Protein AF-A0A0M2H2B3-F1 (afdb_monomer_lite)

Structure (mmCIF, N/CA/C/O backbone):
data_AF-A0A0M2H2B3-F1
#
_entry.id   AF-A0A0M2H2B3-F1
#
loop_
_atom_site.group_PDB
_atom_site.id
_atom_site.type_symbol
_atom_site.label_atom_id
_atom_site.label_alt_id
_atom_site.label_comp_id
_atom_site.label_asym_id
_atom_site.label_entity_id
_atom_site.label_seq_id
_atom_site.pdbx_PDB_ins_code
_atom_site.Cartn_x
_atom_site.Cartn_y
_atom_site.Cartn_z
_atom_site.occupancy
_atom_site.B_iso_or_equiv
_atom_site.auth_seq_id
_atom_site.auth_comp_id
_atom_site.auth_asym_id
_atom_site.auth_atom_id
_atom_site.pdbx_PDB_model_num
ATOM 1 N N . MET A 1 1 ? 14.540 -9.361 -18.114 1.00 65.31 1 MET A N 1
ATOM 2 C CA . MET A 1 1 ? 13.811 -8.348 -17.324 1.00 65.31 1 MET A CA 1
ATOM 3 C C . MET A 1 1 ? 14.633 -7.074 -17.329 1.00 65.31 1 MET A C 1
ATOM 5 O O . MET A 1 1 ? 15.833 -7.154 -17.102 1.00 65.31 1 MET A O 1
ATOM 9 N N . THR A 1 2 ? 14.033 -5.933 -17.662 1.00 79.56 2 THR A N 1
ATOM 10 C CA . THR A 1 2 ? 14.726 -4.636 -17.601 1.00 79.56 2 THR A CA 1
ATOM 11 C C . THR A 1 2 ? 14.592 -4.088 -16.187 1.00 79.56 2 THR A C 1
ATOM 13 O O . THR A 1 2 ? 13.482 -4.021 -15.666 1.00 79.56 2 THR A O 1
ATOM 16 N N . ARG A 1 3 ? 15.711 -3.711 -15.559 1.00 89.06 3 ARG A N 1
ATOM 17 C CA . ARG A 1 3 ? 15.700 -3.070 -14.239 1.00 89.06 3 ARG A CA 1
ATOM 18 C C . ARG A 1 3 ? 15.001 -1.714 -14.332 1.00 89.06 3 ARG A C 1
ATOM 20 O O . ARG A 1 3 ? 15.336 -0.916 -15.205 1.00 89.06 3 ARG A O 1
ATOM 27 N N . MET A 1 4 ? 14.082 -1.449 -13.409 1.00 91.25 4 MET A N 1
ATOM 28 C CA . MET A 1 4 ? 13.424 -0.150 -13.294 1.00 91.25 4 MET A CA 1
ATOM 29 C C . MET A 1 4 ? 14.446 0.945 -12.916 1.00 91.25 4 MET A C 1
ATOM 31 O O . MET A 1 4 ? 15.191 0.762 -11.944 1.00 91.25 4 MET A O 1
ATOM 35 N N . PRO A 1 5 ? 14.515 2.067 -13.656 1.00 94.94 5 PRO A N 1
ATOM 36 C CA . PRO A 1 5 ? 15.291 3.241 -13.259 1.00 94.94 5 PRO A CA 1
ATOM 37 C C . PRO A 1 5 ? 14.837 3.792 -11.900 1.00 94.94 5 PRO A C 1
ATOM 39 O O . PRO A 1 5 ? 13.664 3.705 -11.551 1.00 94.94 5 PRO A O 1
ATOM 42 N N . LEU A 1 6 ? 15.747 4.409 -11.138 1.00 94.19 6 LEU A N 1
ATOM 43 C CA . LEU A 1 6 ? 15.421 4.932 -9.801 1.00 94.19 6 LEU A CA 1
ATOM 44 C C . LEU A 1 6 ? 14.254 5.942 -9.778 1.00 94.19 6 LEU A C 1
ATOM 46 O O . LEU A 1 6 ? 13.418 5.806 -8.889 1.00 94.19 6 LEU A O 1
ATOM 50 N N . PRO A 1 7 ? 14.134 6.903 -10.718 1.00 96.69 7 PRO A N 1
ATOM 51 C CA . PRO A 1 7 ? 12.993 7.825 -10.724 1.00 96.69 7 PRO A CA 1
ATOM 52 C C . PRO A 1 7 ? 11.647 7.116 -10.924 1.00 96.69 7 PRO A C 1
ATOM 54 O O . PRO A 1 7 ? 10.655 7.474 -10.290 1.00 96.69 7 PRO A O 1
ATOM 57 N N . ASP A 1 8 ? 11.626 6.077 -11.759 1.00 96.25 8 ASP A N 1
ATOM 58 C CA . ASP A 1 8 ? 10.425 5.277 -12.004 1.00 96.25 8 ASP A CA 1
ATOM 59 C C . ASP A 1 8 ? 10.087 4.425 -10.772 1.00 96.25 8 ASP A C 1
ATOM 61 O O . ASP A 1 8 ? 8.921 4.311 -10.397 1.00 96.25 8 ASP A O 1
ATOM 65 N N . ALA A 1 9 ? 11.107 3.898 -10.084 1.00 95.25 9 ALA A N 1
ATOM 66 C CA . ALA A 1 9 ? 10.936 3.181 -8.822 1.00 95.25 9 ALA A CA 1
ATOM 67 C C . ALA A 1 9 ? 10.390 4.093 -7.718 1.00 95.25 9 ALA A C 1
ATOM 69 O O . ALA A 1 9 ? 9.499 3.691 -6.975 1.00 95.25 9 ALA A O 1
ATOM 70 N N . GLU A 1 10 ? 10.868 5.334 -7.625 1.00 98.00 10 GLU A N 1
ATOM 71 C CA . GLU A 1 10 ? 10.325 6.318 -6.688 1.00 98.00 10 GLU A CA 1
ATOM 72 C C . GLU A 1 10 ? 8.852 6.626 -6.990 1.00 98.00 10 GLU A C 1
ATOM 74 O O . GLU A 1 10 ? 8.027 6.667 -6.074 1.00 98.00 10 GLU A O 1
ATOM 79 N N . ALA A 1 11 ? 8.503 6.807 -8.268 1.00 98.12 11 ALA A N 1
ATOM 80 C CA . ALA A 1 11 ? 7.125 7.049 -8.684 1.00 98.12 11 ALA A CA 1
ATOM 81 C C . ALA A 1 11 ? 6.209 5.867 -8.327 1.00 98.12 11 ALA A C 1
ATOM 83 O O . ALA A 1 11 ? 5.137 6.079 -7.756 1.00 98.12 11 ALA A O 1
ATOM 84 N N . LEU A 1 12 ? 6.662 4.636 -8.589 1.00 97.19 12 LEU A N 1
ATOM 85 C CA . LEU A 1 12 ? 5.959 3.412 -8.209 1.00 97.19 12 LEU A CA 1
ATOM 86 C C . LEU A 1 12 ? 5.749 3.331 -6.692 1.00 97.19 12 LEU A C 1
ATOM 88 O O . LEU A 1 12 ? 4.632 3.100 -6.236 1.00 97.19 12 LEU A O 1
ATOM 92 N N . LEU A 1 13 ? 6.805 3.543 -5.903 1.00 97.94 13 LEU A N 1
ATOM 93 C CA . LEU A 1 13 ? 6.728 3.467 -4.443 1.00 97.94 13 LEU A CA 1
ATOM 94 C C . LEU A 1 13 ? 5.780 4.524 -3.870 1.00 97.94 13 LEU A C 1
ATOM 96 O O . LEU A 1 13 ? 5.018 4.227 -2.954 1.00 97.94 13 LEU A O 1
ATOM 100 N N . ARG A 1 14 ? 5.780 5.744 -4.416 1.00 98.62 14 ARG A N 1
ATOM 101 C CA . ARG A 1 14 ? 4.886 6.820 -3.967 1.00 98.62 14 ARG A CA 1
ATOM 102 C C . ARG A 1 14 ? 3.417 6.513 -4.250 1.00 98.62 14 ARG A C 1
ATOM 104 O O . ARG A 1 14 ? 2.567 6.747 -3.389 1.00 98.62 14 ARG A O 1
ATOM 111 N N . ASP A 1 15 ? 3.120 5.996 -5.438 1.00 98.38 15 ASP A N 1
ATOM 112 C CA . ASP A 1 15 ? 1.774 5.543 -5.791 1.00 98.38 15 ASP A CA 1
ATOM 113 C C . ASP A 1 15 ? 1.321 4.406 -4.863 1.00 98.38 15 ASP A C 1
ATOM 115 O O . ASP A 1 15 ? 0.246 4.469 -4.264 1.00 98.38 15 ASP A O 1
ATOM 119 N N . LEU A 1 16 ? 2.188 3.415 -4.657 1.00 98.38 16 LEU A N 1
ATOM 120 C CA . LEU A 1 16 ? 1.918 2.272 -3.798 1.00 98.38 16 LEU A CA 1
ATOM 121 C C . LEU A 1 16 ? 1.655 2.689 -2.343 1.00 98.38 16 LEU A C 1
ATOM 123 O O . LEU A 1 16 ? 0.684 2.233 -1.741 1.00 98.38 16 LEU A O 1
ATOM 127 N N . LEU A 1 17 ? 2.460 3.602 -1.793 1.00 98.62 17 LEU A N 1
ATOM 128 C CA . LEU A 1 17 ? 2.255 4.162 -0.453 1.00 98.62 17 LEU A CA 1
ATOM 129 C C . LEU A 1 17 ? 0.923 4.913 -0.348 1.00 98.62 17 LEU A C 1
ATOM 131 O O . LEU A 1 17 ? 0.206 4.755 0.636 1.00 98.62 17 LEU A O 1
ATOM 135 N N . THR A 1 18 ? 0.555 5.679 -1.377 1.00 98.75 18 THR A N 1
ATOM 136 C CA . THR A 1 18 ? -0.710 6.431 -1.409 1.00 98.75 18 THR A CA 1
ATOM 137 C C . THR A 1 18 ? -1.917 5.490 -1.434 1.00 98.75 18 THR A C 1
ATOM 139 O O . THR A 1 18 ? -2.856 5.661 -0.654 1.00 98.75 18 THR A O 1
ATOM 142 N N . ARG A 1 19 ? -1.880 4.456 -2.287 1.00 98.44 19 ARG A N 1
ATOM 143 C CA . ARG A 1 19 ? -2.915 3.411 -2.350 1.00 98.44 19 ARG A CA 1
ATOM 144 C C . ARG A 1 19 ? -3.033 2.654 -1.026 1.00 98.44 19 ARG A C 1
ATOM 146 O O . ARG A 1 19 ? -4.148 2.423 -0.560 1.00 98.44 19 ARG A O 1
ATOM 153 N N . THR A 1 20 ? -1.898 2.314 -0.418 1.00 98.69 20 THR A N 1
ATOM 154 C CA . THR A 1 20 ? -1.836 1.591 0.861 1.00 98.69 20 THR A CA 1
ATOM 155 C C . THR A 1 20 ? -2.420 2.424 1.992 1.00 98.69 20 THR A C 1
ATOM 157 O O . THR A 1 20 ? 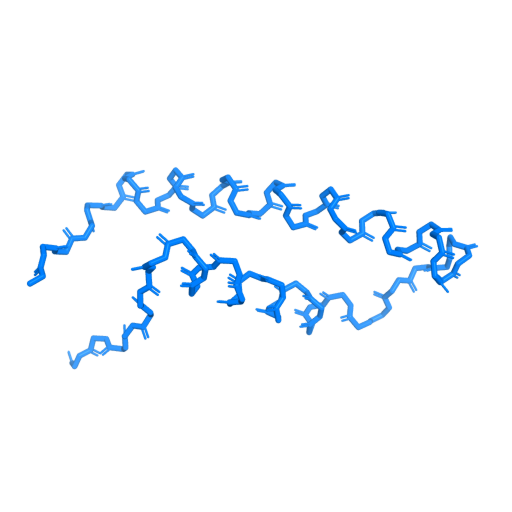-3.292 1.934 2.698 1.00 98.69 20 THR A O 1
ATOM 160 N N . ALA A 1 21 ? -2.040 3.700 2.112 1.00 98.44 21 ALA A N 1
ATOM 161 C CA . ALA A 1 21 ? -2.581 4.593 3.135 1.00 98.44 21 ALA A CA 1
ATOM 162 C C . ALA A 1 21 ? -4.099 4.782 3.001 1.00 98.44 21 ALA A C 1
ATOM 164 O O . ALA A 1 21 ? -4.825 4.728 3.991 1.00 98.44 21 ALA A O 1
ATOM 165 N N . ALA A 1 22 ? -4.604 4.935 1.773 1.00 98.62 22 ALA A N 1
ATOM 166 C CA . ALA A 1 22 ? -6.041 5.034 1.532 1.00 98.62 22 ALA A CA 1
ATOM 167 C C . ALA A 1 22 ? -6.793 3.739 1.887 1.00 98.62 22 ALA A C 1
ATOM 169 O O . ALA A 1 22 ? -7.935 3.795 2.342 1.00 98.62 22 ALA A O 1
ATOM 170 N N . ALA A 1 23 ? -6.189 2.574 1.645 1.00 98.50 23 ALA A N 1
ATOM 171 C CA . ALA A 1 23 ? -6.780 1.286 1.988 1.00 98.50 23 ALA A CA 1
ATOM 172 C C . ALA A 1 23 ? -6.722 1.007 3.499 1.00 98.50 23 ALA A C 1
ATOM 174 O O . ALA A 1 23 ? -7.721 0.567 4.064 1.00 98.50 23 ALA A O 1
ATOM 175 N N . HIS A 1 24 ? -5.606 1.333 4.151 1.00 98.50 24 HIS A N 1
ATOM 176 C CA . HIS A 1 24 ? -5.440 1.195 5.596 1.00 98.50 24 HIS A CA 1
ATOM 177 C C . HIS A 1 24 ? -6.382 2.122 6.361 1.00 98.50 24 HIS A C 1
ATOM 179 O O . HIS A 1 24 ? -7.049 1.669 7.277 1.00 98.50 24 HIS A O 1
ATOM 185 N N . GLY A 1 25 ? -6.558 3.372 5.918 1.00 97.88 25 GLY A N 1
ATOM 186 C CA . GLY A 1 25 ? -7.517 4.288 6.544 1.00 97.88 25 GLY A CA 1
ATOM 187 C C . GLY A 1 25 ? -8.965 3.777 6.510 1.00 97.88 25 GLY A C 1
ATOM 188 O O . GLY A 1 25 ? -9.720 4.010 7.452 1.00 97.88 25 GLY A O 1
ATOM 189 N N . ARG A 1 26 ? -9.354 3.031 5.463 1.00 98.38 26 ARG A N 1
ATOM 190 C CA . ARG A 1 26 ? -10.649 2.328 5.445 1.00 98.38 26 ARG A CA 1
ATOM 191 C C . ARG A 1 26 ? -10.664 1.160 6.421 1.00 98.38 26 ARG A C 1
ATOM 193 O O . ARG A 1 26 ? -11.600 1.066 7.195 1.00 98.38 26 ARG A O 1
ATOM 200 N N . PHE A 1 27 ? -9.630 0.320 6.424 1.00 97.62 27 PHE A N 1
ATOM 201 C CA . PHE A 1 27 ? -9.509 -0.790 7.374 1.00 97.62 27 PHE A CA 1
ATOM 202 C C . PHE A 1 27 ? -9.578 -0.312 8.834 1.00 97.62 27 PHE A C 1
ATOM 204 O O . PHE A 1 27 ? -10.354 -0.843 9.620 1.00 97.62 27 PHE A O 1
A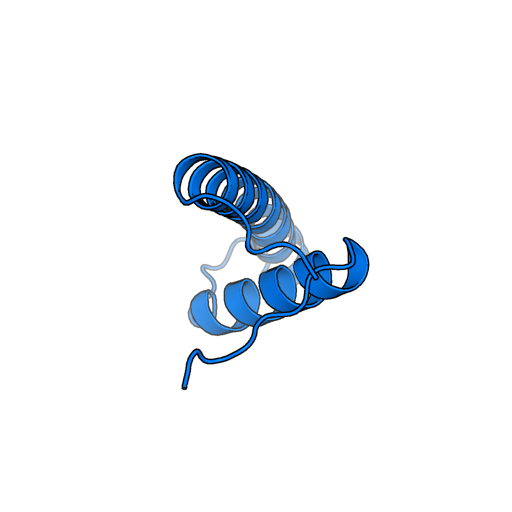TOM 211 N N . GLU A 1 28 ? -8.846 0.742 9.187 1.00 97.88 28 GLU A N 1
ATOM 212 C CA . GLU A 1 28 ? -8.862 1.316 10.532 1.00 97.88 28 GLU A CA 1
ATOM 213 C C . GLU A 1 28 ? -10.259 1.840 10.898 1.00 97.88 28 GLU A C 1
ATOM 215 O O 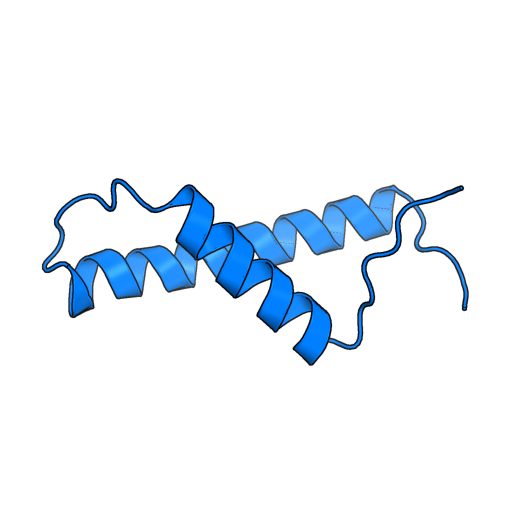. GLU A 1 28 ? -10.786 1.540 11.969 1.00 97.88 28 GLU A O 1
ATOM 220 N N . SER A 1 29 ? -10.912 2.565 9.986 1.00 97.88 29 SER A N 1
ATOM 221 C CA . SER A 1 29 ? -12.256 3.101 10.218 1.00 97.88 29 SER A CA 1
ATOM 222 C C . SER A 1 29 ? -13.345 2.024 10.282 1.00 97.88 29 SER A C 1
ATOM 224 O O . SER A 1 29 ? -14.262 2.143 11.093 1.00 97.88 29 SER A O 1
ATOM 226 N N . GLU A 1 30 ? -13.302 1.034 9.393 1.00 97.56 30 GLU A N 1
ATOM 227 C CA . GLU A 1 30 ? -14.388 0.072 9.159 1.00 97.56 30 GLU A CA 1
ATOM 228 C C . GLU A 1 30 ? -14.223 -1.191 10.012 1.00 97.56 30 GLU A C 1
ATOM 230 O O . GLU A 1 30 ? -15.199 -1.667 10.589 1.00 97.56 30 GLU A O 1
ATOM 235 N N . GLU A 1 31 ? -12.995 -1.695 10.151 1.00 97.00 31 GLU A N 1
ATOM 236 C CA . GLU A 1 31 ? -12.700 -2.969 10.820 1.00 97.00 31 GLU A CA 1
ATOM 237 C C . GLU A 1 31 ? -12.188 -2.774 12.253 1.00 97.00 31 GLU A C 1
ATOM 239 O O . GLU A 1 31 ? -12.517 -3.564 13.138 1.00 97.00 31 GLU A O 1
ATOM 244 N N . LEU A 1 32 ? -11.416 -1.710 12.513 1.00 96.88 32 LEU A N 1
ATOM 245 C CA . LEU A 1 32 ? -10.925 -1.387 13.864 1.00 96.88 32 LEU A CA 1
ATOM 246 C C . LEU A 1 32 ? -11.809 -0.369 14.599 1.00 96.88 32 LEU A C 1
ATO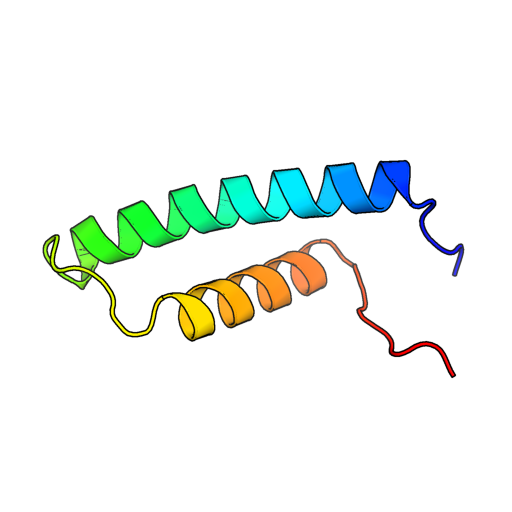M 248 O O . LEU A 1 32 ? -11.522 0.001 15.738 1.00 96.88 32 LEU A O 1
ATOM 252 N N . GLY A 1 33 ? -12.892 0.096 13.969 1.00 96.62 33 GLY A N 1
ATOM 253 C CA . GLY A 1 33 ? -13.816 1.066 14.560 1.00 96.62 33 GLY A CA 1
ATOM 254 C C . GLY A 1 33 ? -13.177 2.431 14.842 1.00 96.62 33 GLY A C 1
ATOM 255 O O . GLY A 1 33 ? -13.561 3.103 15.799 1.00 96.62 33 GLY A O 1
ATOM 256 N N . GLY A 1 34 ? -12.182 2.826 14.045 1.00 95.12 34 GLY A N 1
ATOM 257 C CA . GLY A 1 34 ? -11.419 4.065 14.204 1.00 95.12 34 GLY A CA 1
ATOM 258 C C . GLY A 1 34 ? -10.358 4.020 15.307 1.00 95.12 34 GLY A C 1
ATOM 259 O O . GLY A 1 34 ? -9.825 5.067 15.675 1.00 95.12 34 GLY A O 1
ATOM 260 N N . VAL A 1 35 ? -10.066 2.842 15.867 1.00 97.12 35 VAL A N 1
ATOM 261 C CA . VAL A 1 35 ? -8.942 2.648 16.791 1.00 97.12 35 VAL A CA 1
ATOM 262 C C . VAL A 1 35 ? -7.655 2.541 15.987 1.00 97.12 35 VAL A C 1
ATOM 264 O O . VAL A 1 35 ? -7.594 1.757 15.048 1.00 97.12 35 VAL A O 1
ATOM 267 N N . TYR A 1 36 ? -6.634 3.294 16.401 1.00 95.88 36 TYR A N 1
ATOM 268 C CA . TYR A 1 36 ? -5.312 3.262 15.783 1.00 95.88 36 TYR A CA 1
ATOM 269 C C . TYR A 1 36 ? -4.755 1.837 15.691 1.00 95.88 36 TYR A C 1
ATOM 271 O O . TYR A 1 36 ? -4.724 1.104 16.685 1.00 95.88 36 TYR A O 1
ATOM 279 N N . ASP A 1 37 ? -4.287 1.473 14.503 1.00 97.88 37 ASP A N 1
ATOM 280 C CA . ASP A 1 37 ? -3.669 0.178 14.257 1.00 97.88 37 ASP A CA 1
ATOM 281 C C . ASP A 1 37 ? -2.204 0.146 14.724 1.00 97.88 37 ASP A C 1
ATOM 283 O O . ASP A 1 37 ? -1.300 0.629 14.044 1.00 97.88 37 ASP A O 1
ATOM 287 N N . GLU A 1 38 ? -1.934 -0.482 15.868 1.00 98.25 38 GLU A N 1
ATOM 288 C CA . GLU A 1 38 ? -0.559 -0.711 16.346 1.00 98.25 38 GLU A CA 1
ATOM 289 C C . GLU A 1 38 ? 0.246 -1.653 15.427 1.00 98.25 38 GLU A C 1
ATOM 291 O O . GLU A 1 38 ? 1.476 -1.633 15.453 1.00 98.25 38 GLU A O 1
ATOM 296 N N . ALA A 1 39 ? -0.430 -2.456 14.596 1.00 97.31 39 ALA A N 1
ATOM 297 C CA . ALA A 1 39 ? 0.169 -3.368 13.620 1.00 97.31 39 ALA A CA 1
ATOM 298 C C . ALA A 1 39 ? 0.180 -2.784 12.192 1.00 97.31 39 ALA A C 1
ATOM 300 O O . ALA A 1 39 ? 0.297 -3.520 11.202 1.00 97.31 39 ALA A O 1
ATOM 301 N N . TRP A 1 40 ? 0.081 -1.453 12.064 1.00 97.44 40 TRP A N 1
ATOM 302 C CA . TRP A 1 40 ? 0.117 -0.780 10.767 1.00 97.44 40 TRP A CA 1
ATOM 303 C C . TRP A 1 40 ? 1.342 -1.152 9.905 1.00 97.44 40 TRP A C 1
ATOM 305 O O . TRP A 1 40 ? 1.158 -1.282 8.691 1.00 97.44 40 TRP A O 1
ATOM 315 N N . PRO A 1 41 ? 2.575 -1.369 10.430 1.00 98.31 41 PRO A N 1
ATOM 316 C CA . PRO A 1 41 ? 3.712 -1.699 9.571 1.00 98.31 41 PRO A CA 1
ATOM 317 C C . PRO A 1 41 ? 3.532 -3.045 8.865 1.00 98.31 41 PRO A C 1
ATOM 319 O O . PRO A 1 41 ? 3.792 -3.157 7.664 1.00 98.31 41 PRO A O 1
ATOM 322 N N . GLU A 1 42 ? 3.058 -4.061 9.589 1.00 98.50 42 GLU A N 1
ATOM 323 C CA . GLU A 1 42 ? 2.769 -5.389 9.053 1.00 98.50 42 GLU A CA 1
ATOM 324 C C . GLU A 1 42 ? 1.651 -5.328 8.011 1.00 98.50 42 GLU A C 1
ATOM 326 O O . GLU A 1 42 ? 1.768 -5.934 6.939 1.00 98.50 42 GLU A O 1
ATOM 331 N N . TRP A 1 43 ? 0.596 -4.557 8.291 1.00 98.38 43 TRP A N 1
ATOM 332 C CA . TRP A 1 43 ? -0.517 -4.367 7.365 1.00 98.38 43 TRP A CA 1
ATOM 333 C C . TRP A 1 43 ? -0.058 -3.712 6.058 1.00 98.38 43 TRP A C 1
ATOM 335 O O . TRP A 1 43 ? -0.354 -4.213 4.969 1.00 98.38 43 TRP A O 1
ATOM 345 N N . TYR A 1 44 ? 0.726 -2.632 6.152 1.00 98.50 44 TYR A N 1
ATOM 346 C CA . TYR A 1 44 ? 1.289 -1.944 4.989 1.00 98.50 44 TYR A CA 1
ATOM 347 C C . TYR A 1 44 ? 2.166 -2.885 4.169 1.00 98.50 44 TYR A C 1
ATOM 349 O O . TYR A 1 44 ? 1.992 -2.979 2.955 1.00 98.50 44 TYR A O 1
ATOM 357 N N . ALA A 1 45 ? 3.078 -3.616 4.814 1.00 98.31 45 ALA A N 1
ATOM 358 C CA . ALA A 1 45 ? 3.971 -4.538 4.122 1.00 98.31 45 ALA A CA 1
ATOM 359 C C . ALA A 1 45 ? 3.195 -5.620 3.353 1.00 98.31 45 ALA A C 1
ATOM 361 O O . ALA A 1 45 ? 3.494 -5.872 2.183 1.00 98.31 45 ALA A O 1
ATOM 362 N N . ALA A 1 46 ? 2.174 -6.219 3.974 1.00 98.19 46 ALA A N 1
ATOM 363 C CA . ALA A 1 46 ? 1.339 -7.233 3.338 1.00 98.19 46 ALA A CA 1
ATOM 364 C C . ALA A 1 46 ? 0.558 -6.670 2.141 1.00 98.19 46 ALA A C 1
ATOM 366 O O . ALA A 1 46 ? 0.582 -7.256 1.054 1.00 98.19 46 ALA A O 1
ATOM 367 N N . PHE A 1 47 ? -0.085 -5.510 2.309 1.00 98.25 47 PHE A N 1
ATOM 368 C CA . PHE A 1 47 ? -0.841 -4.865 1.238 1.00 98.25 47 PHE A CA 1
ATOM 369 C C . PHE A 1 47 ? 0.065 -4.479 0.063 1.00 98.25 47 PHE A C 1
ATOM 371 O O . PHE A 1 47 ? -0.241 -4.787 -1.089 1.00 98.25 47 PHE A O 1
ATOM 378 N N . MET A 1 48 ? 1.206 -3.847 0.345 1.00 98.38 48 MET A N 1
ATOM 379 C CA . MET A 1 48 ? 2.164 -3.412 -0.672 1.00 98.38 48 MET A CA 1
ATOM 380 C C . MET A 1 48 ? 2.759 -4.599 -1.437 1.00 98.38 48 MET A C 1
ATOM 382 O O . MET A 1 48 ? 2.838 -4.550 -2.664 1.00 98.38 48 MET A O 1
ATOM 386 N N . ALA A 1 49 ? 3.138 -5.677 -0.741 1.00 97.62 49 ALA A N 1
ATOM 387 C CA . ALA A 1 49 ? 3.659 -6.888 -1.374 1.00 97.62 49 ALA A CA 1
ATOM 388 C C . ALA A 1 49 ? 2.617 -7.542 -2.294 1.00 97.62 49 ALA A C 1
ATOM 390 O O . ALA A 1 49 ? 2.934 -7.910 -3.427 1.00 97.62 49 ALA A O 1
ATOM 391 N N . GLN A 1 50 ? 1.364 -7.632 -1.839 1.00 97.94 50 GLN A N 1
ATOM 392 C CA . GLN A 1 50 ? 0.275 -8.166 -2.651 1.00 97.94 50 GLN A CA 1
ATOM 393 C C . GLN A 1 50 ? -0.014 -7.280 -3.868 1.00 97.94 50 GLN A C 1
ATOM 395 O O . GLN A 1 50 ? -0.194 -7.799 -4.966 1.00 97.94 50 GLN A O 1
ATOM 400 N N . ALA A 1 51 ? -0.045 -5.958 -3.699 1.00 97.94 51 ALA A N 1
ATOM 401 C CA . ALA A 1 51 ? -0.282 -5.021 -4.792 1.00 97.94 51 ALA A CA 1
ATOM 402 C C . ALA A 1 51 ? 0.833 -5.078 -5.848 1.00 97.94 51 ALA A C 1
ATOM 404 O O . ALA A 1 51 ? 0.532 -5.140 -7.034 1.00 97.94 51 ALA A O 1
ATOM 405 N N . LEU A 1 52 ? 2.103 -5.159 -5.437 1.00 97.31 52 LEU A N 1
ATOM 406 C CA . LEU A 1 52 ? 3.223 -5.347 -6.364 1.00 97.31 52 LEU A CA 1
ATOM 407 C C . LEU A 1 52 ? 3.091 -6.644 -7.167 1.00 97.31 52 LEU A C 1
ATOM 409 O O . LEU A 1 52 ? 3.240 -6.613 -8.387 1.00 97.31 52 LEU A O 1
ATOM 413 N N . ALA A 1 53 ? 2.769 -7.759 -6.505 1.00 96.94 53 ALA A N 1
ATOM 414 C CA . ALA A 1 53 ? 2.568 -9.040 -7.178 1.00 96.94 53 ALA A CA 1
ATOM 415 C C . ALA A 1 53 ? 1.392 -8.991 -8.170 1.00 96.94 53 ALA A C 1
ATOM 417 O O . ALA A 1 53 ? 1.511 -9.484 -9.291 1.00 96.94 53 ALA A O 1
ATOM 418 N N . THR A 1 54 ? 0.278 -8.362 -7.782 1.00 97.44 54 THR A N 1
ATOM 419 C CA . THR A 1 54 ? -0.894 -8.151 -8.649 1.00 97.44 54 THR A CA 1
ATOM 420 C C . THR A 1 54 ? -0.553 -7.291 -9.865 1.00 97.44 54 THR A C 1
ATOM 422 O O . THR A 1 54 ? -0.983 -7.603 -10.973 1.00 97.44 54 THR A O 1
ATOM 425 N N . ASP A 1 55 ? 0.259 -6.249 -9.677 1.00 96.06 55 ASP A N 1
ATOM 426 C CA . ASP A 1 55 ? 0.694 -5.337 -10.738 1.00 96.06 55 ASP A CA 1
ATOM 427 C C . ASP A 1 55 ? 1.823 -5.946 -11.613 1.00 96.06 55 ASP A C 1
ATOM 429 O O . ASP A 1 55 ? 2.306 -5.308 -12.549 1.00 96.06 55 ASP A O 1
ATOM 433 N N . GLY A 1 56 ? 2.234 -7.195 -11.348 1.00 95.50 56 GLY A N 1
ATOM 434 C CA . GLY A 1 56 ? 3.224 -7.935 -12.136 1.00 95.50 56 GLY A CA 1
ATOM 435 C C . GLY A 1 56 ? 4.684 -7.625 -11.792 1.00 95.50 56 GLY A C 1
ATOM 436 O O . GLY A 1 56 ? 5.584 -7.990 -12.553 1.00 95.50 56 GLY A O 1
ATOM 437 N N . TYR A 1 57 ? 4.938 -6.964 -10.662 1.00 94.81 57 TYR A N 1
ATOM 438 C CA . TYR A 1 57 ? 6.283 -6.693 -10.165 1.00 94.81 57 TYR A CA 1
ATOM 439 C C . TYR A 1 57 ? 6.820 -7.850 -9.320 1.00 94.81 57 TYR A C 1
ATOM 441 O O . TYR A 1 57 ? 6.091 -8.518 -8.588 1.00 94.81 57 TYR A O 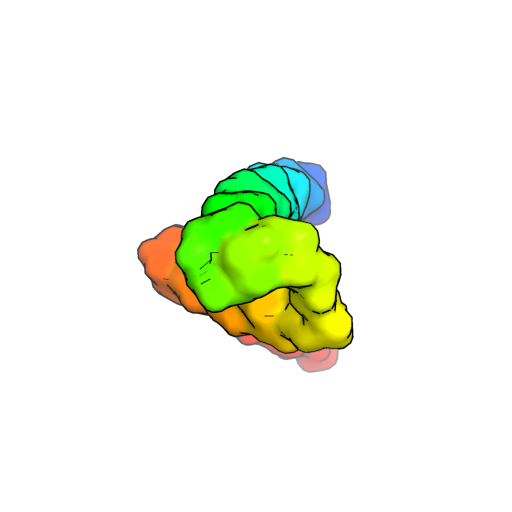1
ATOM 449 N N . VAL A 1 58 ? 8.139 -8.036 -9.373 1.00 92.25 58 VAL A N 1
ATOM 450 C CA . VAL A 1 58 ? 8.881 -8.963 -8.513 1.00 92.25 58 VAL A CA 1
ATOM 451 C C . VAL A 1 58 ? 9.906 -8.156 -7.719 1.00 92.25 58 VAL A C 1
ATOM 453 O O . VAL A 1 58 ? 10.636 -7.349 -8.295 1.00 92.25 58 VAL A O 1
ATOM 456 N N . ILE A 1 59 ? 9.953 -8.357 -6.398 1.00 90.50 59 ILE A N 1
ATOM 457 C CA . ILE A 1 59 ? 11.017 -7.818 -5.543 1.00 90.50 59 ILE A CA 1
ATOM 458 C C . ILE A 1 59 ? 12.107 -8.877 -5.432 1.00 90.50 59 ILE A C 1
ATOM 460 O O . ILE A 1 59 ? 11.885 -9.954 -4.881 1.00 90.50 59 ILE A O 1
ATOM 464 N N . GLU A 1 60 ? 13.297 -8.548 -5.913 1.00 91.69 60 GLU A N 1
ATOM 465 C CA . GLU A 1 60 ? 14.468 -9.414 -5.832 1.00 91.69 60 GLU A CA 1
ATOM 466 C C . GLU A 1 60 ? 15.573 -8.693 -5.059 1.00 91.69 60 GLU A C 1
ATOM 468 O O . GLU A 1 60 ? 15.787 -7.487 -5.214 1.00 91.69 60 GLU A O 1
ATOM 473 N N . ARG A 1 61 ? 16.284 -9.432 -4.206 1.00 91.06 61 ARG A N 1
ATOM 474 C CA . ARG A 1 61 ? 17.503 -8.923 -3.578 1.00 91.06 61 ARG A CA 1
ATOM 475 C C . ARG A 1 61 ? 18.588 -8.894 -4.651 1.00 91.06 61 ARG A C 1
ATOM 47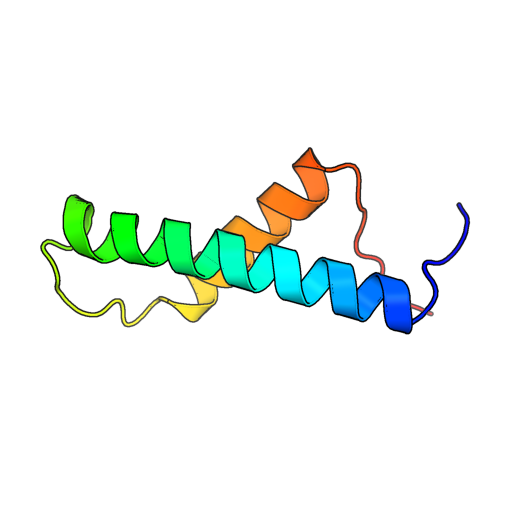7 O O . ARG A 1 61 ? 18.827 -9.913 -5.286 1.00 91.06 61 ARG A O 1
ATOM 484 N N . ALA A 1 62 ? 19.225 -7.744 -4.845 1.00 86.06 62 ALA A N 1
ATOM 485 C CA . ALA A 1 62 ? 20.422 -7.680 -5.674 1.00 86.06 62 ALA A CA 1
ATOM 486 C C . ALA A 1 62 ? 21.548 -8.478 -4.996 1.00 86.06 62 ALA A C 1
ATOM 488 O O . ALA A 1 62 ? 21.736 -8.332 -3.785 1.00 86.06 62 ALA A O 1
ATOM 489 N N . ASP A 1 63 ? 22.234 -9.321 -5.767 1.00 78.31 63 ASP A N 1
ATOM 490 C CA . ASP A 1 63 ? 23.426 -10.057 -5.325 1.00 78.31 63 ASP A CA 1
ATOM 491 C C . ASP A 1 63 ? 24.599 -9.122 -4.985 1.00 78.31 63 ASP A C 1
ATOM 493 O O . ASP A 1 63 ? 24.732 -8.058 -5.641 1.00 78.31 63 ASP A O 1
#

Secondary structure (DSSP, 8-state):
-PPPPHHHHHHHHHHHHHHHHHHHHHHHHHTSTT---TTHHHHHHHHHHHHHHHTT-------

Organism: Microbacterium trichothecenolyticum (NCBI:txid69370)

Foldseek 3Di:
DDDDDPVRVVVLVVVLVVVQVVVVVCCCCPVVVVDDDPCSVVSSVVSSVVVCVVVVHDDDDDD

pLDDT: mean 95.6, std 5.58, range [65.31, 98.75]

Radius of gyration: 13.88 Å; chains: 1; bounding box: 38×18×34 Å

Sequence (63 aa):
MTRMPLPDAEALLRDLLTRTAAAHGRFESEELGGVYDEAWPEWYAAFMAQALATDGYVIERAD